Protein AF-A0A8D8Z849-F1 (afdb_monomer_lite)

Sequence (118 aa):
IYYYLTVIYININYFNFNFNFKEIMKFIDEINICVIAGKGGDGCISFRHEKYIPYGGPNGGDGGNGGDVYICADKNLNTLMHLNFKKIFQAENGKQGKSKLCTGKKGKNLLIIIKKGG

Foldseek 3Di:
DDDDDDDDDDDDDDDPDPPPCVVVDPAAPDDAAAEAWAAWAAKDFDFDDDVPDPGGHTFIAGTAATAAEEEAADQPDDGPVVCVVHRYHYWHHWHYTDGRRRYTHYTHHHYHYDHDDD

Radius of gyration: 26.32 Å; chains: 1; bounding box: 52×36×76 Å

Organism: NCBI:txid428564

InterPro domains:
  IPR006169 GTP1/OBG domain [PF01018] (28-114)
  IPR006169 GTP1/OBG domain [PS51883] (25-118)
  IPR036726 GTP1/OBG domain superfamily [G3DSA:2.70.210.12] (23-117)
  IPR036726 GTP1/OBG domain superfamily [SSF82051] (26-117)
  IPR045086 OBG-type GTPase [PTHR11702] (25-115)

pLDDT: mean 78.79, std 22.36, range [29.84, 98.19]

Secondary structure (DSSP, 8-state):
-------------S------GGGT---------EEEPPPPPPP---B--BTTBSSPPB-BPPPPPPPPEEEEEETT---SHHHHT--EEEPPPPPPPBBTTBPPPPPPPEEEEEEPP-

Structure (mmCIF, N/CA/C/O backbone):
data_AF-A0A8D8Z849-F1
#
_entry.id   AF-A0A8D8Z849-F1
#
loop_
_atom_site.group_PDB
_atom_si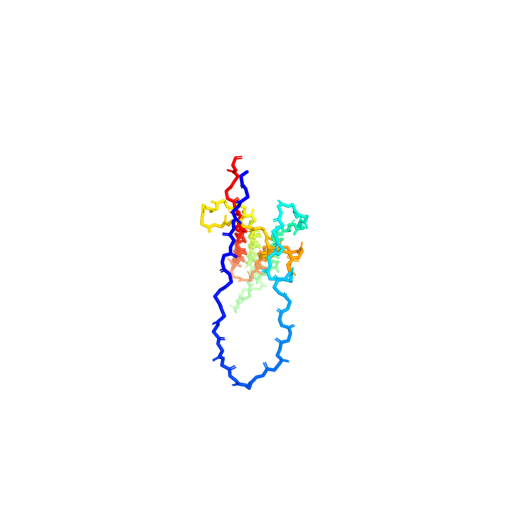te.id
_atom_site.type_symbol
_atom_site.label_atom_id
_atom_site.label_alt_id
_atom_site.label_comp_id
_atom_site.label_asym_id
_atom_site.label_entity_id
_atom_site.label_seq_id
_atom_site.pdbx_PDB_ins_code
_atom_site.Cartn_x
_atom_site.Cartn_y
_atom_site.Cartn_z
_atom_site.occupancy
_atom_site.B_iso_or_equiv
_atom_site.auth_seq_id
_atom_site.auth_comp_id
_atom_site.auth_asym_id
_atom_site.auth_atom_id
_atom_site.pdbx_PDB_model_num
ATOM 1 N N . ILE A 1 1 ? -29.707 1.508 36.992 1.00 35.41 1 ILE A N 1
ATOM 2 C CA . ILE A 1 1 ? -30.254 0.156 37.259 1.00 35.41 1 ILE A CA 1
ATOM 3 C C . ILE A 1 1 ? -29.063 -0.792 37.247 1.00 35.41 1 ILE A C 1
ATOM 5 O O . ILE A 1 1 ? -28.481 -0.999 36.191 1.00 35.41 1 ILE A O 1
ATOM 9 N N . TYR A 1 2 ? -28.597 -1.208 38.425 1.00 29.84 2 TYR A N 1
ATOM 10 C CA . TYR A 1 2 ? -27.412 -2.056 38.573 1.00 29.84 2 TYR A CA 1
ATOM 11 C C . TYR A 1 2 ? -27.781 -3.503 38.225 1.00 29.84 2 TYR A C 1
ATOM 13 O O . TYR A 1 2 ? -28.678 -4.067 38.848 1.00 29.84 2 TYR A O 1
ATOM 21 N N . TYR A 1 3 ? -27.112 -4.096 37.234 1.00 34.09 3 TYR A N 1
ATOM 22 C CA . TYR A 1 3 ? -27.236 -5.525 36.952 1.00 34.09 3 TYR A CA 1
ATOM 23 C C . TYR A 1 3 ? -26.338 -6.304 37.916 1.00 34.09 3 TYR A C 1
ATOM 25 O O . TYR A 1 3 ? -25.113 -6.206 37.866 1.00 34.09 3 TYR A O 1
ATOM 33 N N . TYR A 1 4 ? -26.972 -7.065 38.806 1.00 37.62 4 TYR A N 1
ATOM 34 C CA . TYR A 1 4 ? -26.347 -8.143 39.563 1.00 37.62 4 TYR A CA 1
ATOM 35 C C . TYR A 1 4 ? -25.821 -9.191 38.574 1.00 37.62 4 TYR A C 1
ATOM 37 O O . TYR A 1 4 ? -26.613 -9.767 37.830 1.00 37.62 4 TYR A O 1
ATOM 45 N N . LEU A 1 5 ? -24.512 -9.458 38.565 1.00 34.78 5 LEU A N 1
ATOM 46 C CA . LEU A 1 5 ? -23.968 -10.650 37.916 1.00 34.78 5 LEU A CA 1
ATOM 47 C C . LEU A 1 5 ? -23.698 -11.700 38.995 1.00 34.78 5 LEU A C 1
ATOM 49 O O . LEU A 1 5 ? -22.794 -11.570 39.819 1.00 34.78 5 LEU A O 1
ATOM 53 N N . THR A 1 6 ? -24.542 -12.720 39.003 1.00 35.28 6 THR A N 1
ATOM 54 C CA . THR A 1 6 ? -24.424 -13.947 39.784 1.00 35.28 6 THR A CA 1
ATOM 55 C C . THR A 1 6 ? -23.110 -14.649 39.437 1.00 35.28 6 THR A C 1
ATOM 57 O O . THR A 1 6 ? -22.891 -15.056 38.298 1.00 35.28 6 THR A O 1
ATOM 60 N N . VAL A 1 7 ? -22.221 -14.792 40.421 1.00 39.69 7 VAL A N 1
ATOM 61 C CA . VAL A 1 7 ? -21.001 -15.601 40.300 1.00 39.69 7 VAL A CA 1
ATOM 62 C C . VAL A 1 7 ? -21.399 -17.074 40.382 1.00 39.69 7 VAL A C 1
ATOM 64 O O . VAL A 1 7 ? -21.826 -17.548 41.432 1.00 39.69 7 VAL A O 1
ATOM 67 N N . ILE A 1 8 ? -21.263 -17.800 39.275 1.00 37.66 8 ILE A N 1
ATOM 68 C CA . ILE A 1 8 ? -21.341 -19.263 39.254 1.00 37.66 8 ILE A CA 1
ATOM 69 C C . ILE A 1 8 ? -19.942 -19.787 39.603 1.00 37.66 8 ILE A C 1
ATOM 71 O O . ILE A 1 8 ? -19.013 -19.648 38.810 1.00 37.66 8 ILE A O 1
ATOM 75 N N . TYR A 1 9 ? -19.776 -20.366 40.795 1.00 33.59 9 TYR A N 1
ATOM 76 C CA . TYR A 1 9 ? -18.556 -21.088 41.168 1.00 33.59 9 TYR A CA 1
ATOM 77 C C . TYR A 1 9 ? -18.602 -22.501 40.573 1.00 33.59 9 TYR A C 1
ATOM 79 O O . TYR A 1 9 ? -19.385 -23.336 41.019 1.00 33.59 9 TYR A O 1
ATOM 87 N N . ILE A 1 10 ? -17.746 -22.782 39.589 1.00 36.00 10 ILE A N 1
ATOM 88 C CA . ILE A 1 10 ? -17.426 -24.154 39.174 1.00 36.00 10 ILE A CA 1
ATOM 89 C C . ILE A 1 10 ? -16.099 -24.521 39.840 1.00 36.00 10 ILE A C 1
ATOM 91 O O . ILE A 1 10 ? -15.059 -23.940 39.543 1.00 36.00 10 ILE A O 1
ATOM 95 N N . ASN A 1 11 ? -16.159 -25.464 40.780 1.00 35.09 11 ASN A N 1
ATOM 96 C CA . ASN A 1 11 ? -15.007 -25.995 41.502 1.00 35.09 11 ASN A CA 1
ATOM 97 C C . ASN A 1 11 ? -14.349 -27.094 40.653 1.00 35.09 11 ASN A C 1
ATOM 99 O O . ASN A 1 11 ? -14.866 -28.207 40.575 1.00 35.09 11 ASN A O 1
ATOM 103 N N . ILE A 1 12 ? -13.216 -26.791 40.018 1.00 38.66 12 ILE A N 1
ATOM 104 C CA . ILE A 1 12 ? -12.304 -27.805 39.476 1.00 38.66 12 ILE A CA 1
ATOM 105 C C . ILE A 1 12 ? -10.961 -27.594 40.172 1.00 38.66 12 ILE A C 1
ATOM 107 O O . ILE A 1 12 ? -10.274 -26.597 39.960 1.00 38.66 12 ILE A O 1
ATOM 111 N N . ASN A 1 13 ? -10.642 -28.525 41.069 1.00 44.91 13 ASN A N 1
ATOM 112 C CA . ASN A 1 13 ? -9.380 -28.589 41.796 1.00 44.91 13 ASN A CA 1
ATOM 113 C C . ASN A 1 13 ? -8.188 -28.673 40.822 1.00 44.91 13 ASN A C 1
ATOM 115 O O . ASN A 1 13 ? -8.288 -29.332 39.790 1.00 44.91 13 ASN A O 1
ATOM 119 N N . TYR A 1 14 ? -7.057 -28.077 41.228 1.00 41.81 14 TYR A N 1
ATOM 120 C CA . TYR A 1 14 ? -5.738 -28.026 40.565 1.00 41.81 14 TYR A CA 1
ATOM 121 C C . TYR A 1 14 ? -5.496 -26.911 39.533 1.00 41.81 14 TYR A C 1
ATOM 123 O O . TYR A 1 14 ? -5.189 -27.194 38.385 1.00 41.81 14 TYR A O 1
ATOM 131 N N . PHE A 1 15 ? -5.529 -25.645 39.965 1.00 37.09 15 PHE A N 1
ATOM 132 C CA . PHE A 1 15 ? -4.472 -24.643 39.711 1.00 37.09 15 PHE A CA 1
ATOM 133 C C . PHE A 1 15 ? -4.917 -23.305 40.320 1.00 37.09 15 PHE A C 1
ATOM 135 O O . PHE A 1 15 ? -5.902 -22.719 39.880 1.00 37.09 15 PHE A O 1
ATOM 142 N N . ASN A 1 16 ? -4.189 -22.788 41.314 1.00 35.69 16 ASN A N 1
ATOM 143 C CA . ASN A 1 16 ? -4.389 -21.416 41.789 1.00 35.69 16 ASN A CA 1
ATOM 144 C C . ASN A 1 16 ? -3.803 -20.438 40.763 1.00 35.69 16 ASN A C 1
ATOM 146 O O . ASN A 1 16 ? -2.708 -19.910 40.945 1.00 35.69 16 ASN A O 1
ATOM 150 N N . PHE A 1 17 ? -4.531 -20.194 39.676 1.00 39.81 17 PHE A N 1
ATOM 151 C CA . PHE A 1 17 ? -4.362 -18.972 38.905 1.00 39.81 17 PHE A CA 1
ATOM 152 C C . PHE A 1 17 ? -5.323 -17.940 39.491 1.00 39.81 17 PHE A C 1
ATOM 154 O O . PHE A 1 17 ? -6.534 -18.024 39.294 1.00 39.81 17 PHE A O 1
ATOM 161 N N . ASN A 1 18 ? -4.787 -16.962 40.225 1.00 38.47 18 ASN A N 1
ATOM 162 C CA . ASN A 1 18 ? -5.514 -15.735 40.547 1.00 38.47 18 ASN A CA 1
ATOM 163 C C . ASN A 1 18 ? -5.724 -14.956 39.244 1.00 38.47 18 ASN A C 1
ATOM 165 O O . ASN A 1 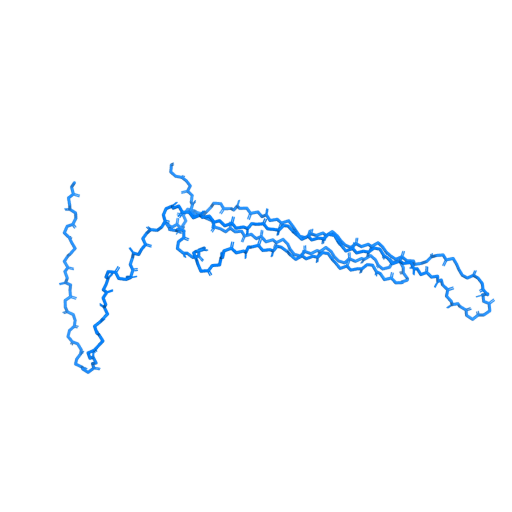18 ? -4.994 -14.017 38.936 1.00 38.47 18 ASN A O 1
ATOM 169 N N . PHE A 1 19 ? -6.696 -15.380 38.440 1.00 43.66 19 PHE A N 1
ATOM 170 C CA . PHE A 1 19 ? -7.115 -14.642 37.264 1.00 43.66 19 PHE A CA 1
ATOM 171 C C . PHE A 1 19 ? -7.976 -13.476 37.745 1.00 43.66 19 PHE A C 1
ATOM 173 O O . PHE A 1 19 ? -9.138 -13.629 38.124 1.00 43.66 19 PHE A O 1
ATOM 180 N N . ASN A 1 20 ? -7.372 -12.294 37.803 1.00 40.34 20 ASN A N 1
ATOM 181 C CA . ASN A 1 20 ? -8.064 -11.086 38.206 1.00 40.34 20 ASN A CA 1
ATOM 182 C C . ASN A 1 20 ? -9.043 -10.702 37.086 1.00 40.34 20 ASN A C 1
ATOM 184 O O . ASN A 1 20 ? -8.648 -10.122 36.078 1.00 40.34 20 ASN A O 1
ATOM 188 N N . PHE A 1 21 ? -10.334 -11.014 37.242 1.00 45.31 21 PHE A N 1
ATOM 189 C CA . PHE A 1 21 ? -11.382 -10.663 36.266 1.00 45.31 21 PHE A CA 1
ATOM 190 C C . PHE A 1 21 ? -11.440 -9.157 35.942 1.00 45.31 21 PHE A C 1
ATOM 192 O O . PHE A 1 21 ? -11.973 -8.762 34.907 1.00 45.31 21 PHE A O 1
ATOM 199 N N . LYS A 1 22 ? -10.826 -8.306 36.773 1.00 43.50 22 LYS A N 1
ATOM 200 C CA . LYS A 1 22 ? -10.679 -6.866 36.532 1.00 43.50 22 LYS A CA 1
ATOM 201 C C . LYS A 1 22 ? -9.699 -6.523 35.395 1.00 43.50 22 LYS A C 1
ATOM 203 O O . LYS A 1 22 ? -9.799 -5.439 34.829 1.00 43.50 22 LYS A O 1
ATOM 208 N N . GLU A 1 23 ? -8.801 -7.436 35.017 1.00 49.44 23 GLU A N 1
ATOM 209 C CA . GLU A 1 23 ? -7.977 -7.312 33.803 1.00 49.44 23 GLU A CA 1
ATOM 210 C C . GLU A 1 23 ? -8.734 -7.720 32.520 1.00 49.44 23 GLU A C 1
ATOM 212 O O . GLU A 1 23 ? -8.325 -7.329 31.428 1.00 49.44 23 GLU A O 1
ATOM 217 N N . ILE A 1 24 ? -9.862 -8.440 32.631 1.00 47.81 24 ILE A N 1
ATOM 218 C CA . ILE A 1 24 ? -10.522 -9.147 31.512 1.00 47.81 24 ILE A CA 1
ATOM 219 C C . ILE A 1 24 ? -11.529 -8.283 30.719 1.00 47.81 24 ILE A C 1
ATOM 221 O O . ILE A 1 24 ? -11.844 -8.611 29.579 1.00 47.81 24 ILE A O 1
ATOM 225 N N . MET A 1 25 ? -11.992 -7.136 31.224 1.00 50.91 25 MET A N 1
ATOM 226 C CA . MET A 1 25 ? -12.884 -6.235 30.464 1.00 50.91 25 MET A CA 1
ATOM 227 C C . MET A 1 25 ? -12.481 -4.767 30.610 1.00 50.91 25 MET A C 1
ATOM 229 O O . MET A 1 25 ? -13.199 -3.954 31.189 1.00 50.91 25 MET A O 1
ATOM 233 N N . LYS A 1 26 ? -11.333 -4.393 30.036 1.00 55.78 26 LYS A N 1
ATOM 234 C CA . LYS A 1 26 ? -11.104 -2.986 29.681 1.00 55.78 26 LYS A CA 1
ATOM 235 C C . LYS A 1 26 ? -11.982 -2.668 28.477 1.00 55.78 26 LYS A C 1
ATOM 237 O O . LYS A 1 26 ? -11.683 -3.074 27.365 1.00 55.78 26 LYS A O 1
ATOM 242 N N . PHE A 1 27 ? -13.101 -1.995 28.689 1.00 60.88 27 PHE A N 1
ATOM 243 C CA . PHE A 1 27 ? -13.843 -1.396 27.589 1.00 60.88 27 PHE A CA 1
ATOM 244 C C . PHE A 1 27 ? -13.123 -0.097 27.226 1.00 60.88 27 PHE A C 1
ATOM 246 O O . PHE A 1 27 ? -12.982 0.787 28.069 1.00 60.88 27 PHE A O 1
ATOM 253 N N . ILE A 1 28 ? -12.561 -0.039 26.021 1.00 65.94 28 ILE A N 1
ATOM 254 C CA . ILE A 1 28 ? -11.884 1.153 25.514 1.00 65.94 28 ILE A CA 1
ATOM 255 C C . ILE A 1 28 ? -12.804 1.754 24.464 1.00 65.94 28 ILE A C 1
ATOM 257 O O . ILE A 1 28 ? -13.033 1.146 23.415 1.00 65.94 28 ILE A O 1
ATOM 261 N N . ASP A 1 29 ? -13.328 2.931 24.780 1.00 66.94 29 ASP A N 1
ATOM 262 C CA . ASP A 1 29 ? -14.208 3.694 23.899 1.00 66.94 29 ASP A CA 1
ATOM 263 C C . ASP A 1 29 ? -13.459 4.685 23.015 1.00 66.94 29 ASP A C 1
ATOM 265 O O . ASP A 1 29 ? -13.936 5.018 21.932 1.00 66.94 29 ASP A O 1
ATOM 269 N N . GLU A 1 30 ? -12.262 5.092 23.434 1.00 74.25 30 GLU A N 1
ATOM 270 C CA . GLU A 1 30 ? -11.433 6.062 22.730 1.00 74.25 30 GLU A CA 1
ATOM 271 C C . GLU A 1 30 ? -10.025 5.512 22.526 1.00 74.25 30 GLU A C 1
ATOM 273 O O . GLU A 1 30 ? -9.392 4.996 23.450 1.00 74.25 30 GLU A O 1
ATOM 278 N N . ILE A 1 31 ? -9.520 5.629 21.301 1.00 81.25 31 ILE A N 1
ATOM 279 C CA . ILE A 1 31 ? -8.165 5.214 20.965 1.00 81.25 31 ILE A CA 1
ATOM 280 C C . ILE A 1 31 ? -7.573 6.115 19.887 1.00 81.25 31 ILE A C 1
ATOM 282 O O . ILE A 1 31 ? -8.219 6.430 18.890 1.00 81.25 31 ILE A O 1
ATOM 286 N N . ASN A 1 32 ? -6.304 6.470 20.067 1.00 83.50 32 ASN A N 1
ATOM 287 C CA . ASN A 1 32 ? -5.519 7.161 19.056 1.00 83.50 32 ASN A CA 1
ATOM 288 C C . ASN A 1 32 ? -4.696 6.146 18.265 1.00 83.50 32 ASN A C 1
ATOM 290 O O . ASN A 1 32 ? -3.856 5.439 18.830 1.00 83.50 32 ASN A O 1
ATOM 294 N N . ILE A 1 33 ? -4.929 6.097 16.956 1.00 86.06 33 ILE A N 1
ATOM 295 C CA . ILE A 1 33 ? -4.184 5.255 16.022 1.00 86.06 33 ILE A CA 1
ATOM 296 C C . ILE A 1 33 ? -3.519 6.120 14.953 1.00 86.06 33 ILE A C 1
ATOM 298 O O . ILE A 1 33 ? -4.065 7.131 14.517 1.00 86.06 33 ILE A O 1
ATOM 302 N N . CYS A 1 34 ? -2.334 5.711 14.520 1.00 90.88 34 CYS A N 1
ATOM 303 C CA . CYS A 1 34 ? -1.648 6.286 13.375 1.00 90.88 34 CYS A CA 1
ATOM 304 C C . CYS A 1 34 ? -1.970 5.447 12.139 1.00 90.88 34 CYS A C 1
ATOM 306 O O . CYS A 1 34 ? -1.770 4.228 12.135 1.00 90.88 34 CYS A O 1
ATOM 308 N N . VAL A 1 35 ? -2.471 6.102 11.097 1.00 92.62 35 VAL A N 1
ATOM 309 C CA . VAL A 1 35 ? -2.848 5.462 9.839 1.00 92.62 35 VAL A CA 1
ATOM 310 C C . VAL A 1 35 ? -1.961 5.990 8.722 1.00 92.62 35 VAL A C 1
ATOM 312 O O . VAL A 1 35 ? -1.827 7.199 8.552 1.00 92.62 35 VAL A O 1
ATOM 315 N N . ILE A 1 36 ? -1.351 5.078 7.968 1.00 95.00 36 ILE A N 1
ATOM 316 C CA . ILE A 1 36 ? -0.397 5.394 6.905 1.00 95.00 36 ILE A CA 1
ATOM 317 C C . ILE A 1 36 ? -0.841 4.678 5.626 1.00 95.00 36 ILE A C 1
ATOM 319 O O . ILE A 1 36 ? -0.941 3.451 5.585 1.00 95.00 36 ILE A O 1
ATOM 323 N N . ALA A 1 37 ? -1.112 5.440 4.568 1.00 95.69 37 ALA A N 1
ATOM 324 C CA . ALA A 1 37 ? -1.374 4.871 3.249 1.00 95.69 37 ALA A CA 1
ATOM 325 C C . ALA A 1 37 ? -0.100 4.260 2.645 1.00 95.69 37 ALA A C 1
ATOM 327 O O . ALA A 1 37 ? 1.023 4.606 3.019 1.00 95.69 37 ALA A O 1
ATOM 328 N N . GLY A 1 38 ? -0.269 3.351 1.690 1.00 97.00 38 GLY A N 1
ATOM 329 C CA . GLY A 1 38 ? 0.850 2.814 0.935 1.00 97.00 38 GLY A CA 1
ATOM 330 C C . GLY A 1 38 ? 1.496 3.903 0.081 1.00 97.00 38 GLY A C 1
ATOM 331 O O . GLY A 1 38 ? 0.811 4.693 -0.567 1.00 97.00 38 GLY A O 1
ATOM 332 N N . LYS A 1 39 ? 2.827 3.921 0.022 1.00 97.94 39 LYS A N 1
ATOM 333 C CA . LYS A 1 39 ? 3.555 4.724 -0.965 1.00 97.94 39 LYS A CA 1
ATOM 334 C C . LYS A 1 39 ? 3.329 4.136 -2.364 1.00 97.94 39 LYS A C 1
ATOM 336 O O . LYS A 1 39 ? 3.268 2.914 -2.515 1.00 97.94 39 LYS A O 1
ATOM 341 N N . GLY A 1 40 ? 3.254 4.987 -3.386 1.00 97.75 40 GLY A N 1
ATOM 342 C CA . GLY A 1 40 ? 3.406 4.551 -4.776 1.00 97.75 40 GLY A CA 1
ATOM 343 C C . GLY A 1 40 ? 4.778 3.908 -5.014 1.00 97.75 40 GLY A C 1
ATOM 344 O O . GLY A 1 40 ? 5.766 4.273 -4.373 1.00 97.75 40 GLY A O 1
ATOM 345 N N . GLY A 1 41 ? 4.821 2.925 -5.907 1.00 97.81 41 GLY A N 1
ATOM 346 C CA . GLY A 1 41 ? 6.057 2.339 -6.400 1.00 97.81 41 GLY A CA 1
ATOM 347 C C . GLY A 1 41 ? 6.748 3.274 -7.386 1.00 97.81 41 GLY A C 1
ATOM 348 O O . GLY A 1 41 ? 6.104 4.109 -8.019 1.00 97.81 41 GLY A O 1
ATOM 349 N N . ASP A 1 42 ? 8.058 3.117 -7.534 1.00 97.94 42 ASP A N 1
ATOM 350 C CA . ASP A 1 42 ? 8.827 3.918 -8.482 1.00 97.94 42 ASP A CA 1
ATOM 351 C C . ASP A 1 42 ? 8.698 3.346 -9.909 1.00 97.94 42 ASP A C 1
ATOM 353 O O . ASP A 1 42 ? 8.522 2.137 -10.107 1.00 97.94 42 ASP A O 1
ATOM 357 N N . GLY A 1 43 ? 8.793 4.215 -10.916 1.00 96.62 43 GLY A N 1
ATOM 358 C CA . GLY A 1 43 ? 8.929 3.794 -12.310 1.00 96.62 43 GLY A CA 1
ATOM 359 C C . GLY A 1 43 ? 10.285 3.133 -12.575 1.00 96.62 43 GLY A C 1
ATOM 360 O O . GLY A 1 43 ? 11.248 3.306 -11.824 1.00 96.62 43 GLY A O 1
ATOM 361 N N . CYS A 1 44 ? 10.372 2.363 -13.654 1.00 96.88 44 CYS A N 1
ATOM 362 C CA . CYS A 1 44 ? 11.626 1.787 -14.124 1.00 96.88 44 CYS A CA 1
ATOM 363 C C . CYS A 1 44 ? 12.121 2.559 -15.344 1.00 96.88 44 CYS A C 1
ATOM 365 O O . CYS A 1 44 ? 11.367 2.763 -16.287 1.00 96.88 44 CYS A O 1
ATOM 367 N N . ILE A 1 45 ? 13.393 2.953 -15.354 1.00 95.69 45 ILE A N 1
ATOM 368 C CA . ILE A 1 45 ? 14.057 3.461 -16.557 1.00 95.69 45 ILE A CA 1
ATOM 369 C C . ILE A 1 45 ? 14.831 2.289 -17.156 1.00 95.69 45 ILE A C 1
ATOM 371 O O . ILE A 1 45 ? 15.802 1.820 -16.564 1.00 95.69 45 ILE A O 1
ATOM 375 N N . SER A 1 46 ? 14.398 1.788 -18.312 1.00 94.31 46 SER A N 1
ATOM 376 C CA . SER A 1 46 ? 15.113 0.726 -19.023 1.00 94.31 46 SER A CA 1
ATOM 377 C C . SER A 1 46 ? 14.920 0.807 -20.532 1.00 94.31 46 SER A C 1
ATOM 379 O O . SER A 1 46 ? 13.948 1.392 -21.012 1.00 94.31 46 SER A O 1
ATOM 381 N N . PHE A 1 47 ? 15.838 0.181 -21.270 1.00 94.75 47 PHE A N 1
ATOM 382 C CA . PHE A 1 47 ? 15.849 0.121 -22.731 1.00 94.75 47 PHE A CA 1
ATOM 383 C C . PHE A 1 47 ? 15.859 -1.332 -23.221 1.00 94.75 47 PHE A C 1
ATOM 385 O O . PHE A 1 47 ? 16.258 -2.256 -22.503 1.00 94.75 47 PHE A O 1
ATOM 392 N N . ARG A 1 48 ? 15.379 -1.562 -24.447 1.00 93.06 48 ARG A N 1
ATOM 393 C CA . ARG A 1 48 ? 15.404 -2.892 -25.079 1.00 93.06 48 ARG A CA 1
ATOM 394 C C . ARG A 1 48 ? 16.807 -3.216 -25.577 1.00 93.06 48 ARG A C 1
ATOM 396 O O . ARG A 1 48 ? 17.431 -2.404 -26.249 1.00 93.06 48 ARG A O 1
ATOM 403 N N . HIS A 1 49 ? 17.250 -4.439 -25.309 1.00 90.44 49 HIS A N 1
ATOM 404 C CA . HIS A 1 49 ? 18.483 -4.987 -25.861 1.00 90.44 49 HIS A CA 1
ATOM 405 C C . HIS A 1 49 ? 18.146 -6.252 -26.645 1.00 90.44 49 HIS A C 1
ATOM 407 O O . HIS A 1 49 ? 17.740 -7.261 -26.069 1.00 90.44 49 HIS A O 1
ATOM 413 N N . GLU A 1 50 ? 18.284 -6.172 -27.965 1.00 92.50 50 GLU A N 1
ATOM 414 C CA . GLU A 1 50 ? 18.010 -7.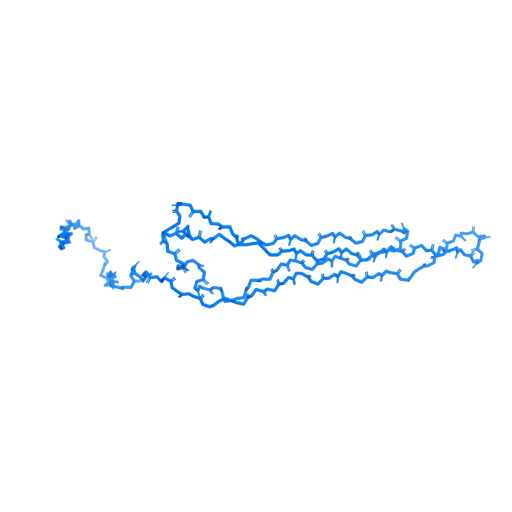260 -28.899 1.00 92.50 50 GLU A CA 1
ATOM 415 C C . GLU A 1 50 ? 19.240 -7.501 -29.761 1.00 92.50 50 GLU A C 1
ATOM 417 O O . GLU A 1 50 ? 19.978 -6.577 -30.113 1.00 92.50 50 GLU A O 1
ATOM 422 N N . LYS A 1 51 ? 19.480 -8.769 -30.096 1.00 89.31 51 LYS A N 1
ATOM 423 C CA . LYS A 1 51 ? 20.600 -9.122 -30.961 1.00 89.31 51 LYS A CA 1
ATOM 424 C C . LYS A 1 51 ? 20.398 -8.420 -32.310 1.00 89.31 51 LYS A C 1
ATOM 426 O O . LYS A 1 51 ? 19.330 -8.544 -32.897 1.00 89.31 51 LYS A O 1
ATOM 431 N N . TYR A 1 52 ? 21.423 -7.701 -32.770 1.00 90.00 52 TYR A N 1
ATOM 432 C CA . TYR A 1 52 ? 21.436 -6.883 -33.997 1.00 90.00 52 TYR A CA 1
ATOM 433 C C . TYR A 1 52 ? 20.685 -5.542 -33.943 1.00 90.00 52 TYR A C 1
ATOM 435 O O . TYR A 1 52 ? 20.638 -4.848 -34.955 1.00 90.00 52 TYR A O 1
ATOM 443 N N . ILE A 1 53 ? 20.175 -5.123 -32.780 1.00 88.06 53 ILE A N 1
ATOM 444 C CA . ILE A 1 53 ? 19.598 -3.785 -32.592 1.00 88.06 53 ILE A CA 1
ATOM 445 C C . ILE A 1 53 ? 20.461 -3.018 -31.578 1.00 88.06 53 ILE A C 1
ATOM 447 O O . ILE A 1 53 ? 20.341 -3.261 -30.376 1.00 88.06 53 ILE A O 1
ATOM 451 N N . PRO A 1 54 ? 21.343 -2.105 -32.030 1.00 86.69 54 PRO A N 1
ATOM 452 C CA . PRO A 1 54 ? 22.272 -1.401 -31.142 1.00 86.69 54 PRO A CA 1
ATOM 453 C C . PRO A 1 54 ? 21.570 -0.420 -30.189 1.00 86.69 54 PRO A C 1
ATOM 455 O O . PRO A 1 54 ? 22.037 -0.227 -29.069 1.00 86.69 54 PRO A O 1
ATOM 458 N N . TYR A 1 55 ? 20.433 0.153 -30.599 1.00 89.62 55 TYR A N 1
ATOM 459 C CA . TYR A 1 55 ? 19.644 1.091 -29.796 1.00 89.62 55 TYR A CA 1
ATOM 460 C C . TYR A 1 55 ? 18.174 0.671 -29.791 1.00 89.62 55 TYR A C 1
ATOM 462 O O . TYR A 1 55 ? 17.406 1.026 -30.684 1.00 89.62 55 TYR A O 1
ATOM 470 N N . GLY A 1 56 ? 17.777 -0.125 -28.800 1.00 90.00 56 GLY A N 1
ATOM 471 C CA . GLY A 1 56 ? 16.367 -0.425 -28.582 1.00 90.00 56 GLY A CA 1
ATOM 472 C C . GLY A 1 56 ? 15.656 0.715 -27.852 1.00 90.00 56 GLY A C 1
ATOM 473 O O . GLY A 1 56 ? 16.243 1.409 -27.023 1.00 90.00 56 GLY A O 1
ATOM 474 N N . GLY A 1 57 ? 14.369 0.902 -28.151 1.00 95.25 57 GLY A N 1
ATOM 475 C CA . GLY A 1 57 ? 13.548 1.932 -27.508 1.00 95.25 57 GLY A CA 1
ATOM 476 C C . GLY A 1 57 ? 13.361 1.722 -25.994 1.00 95.25 57 GLY A C 1
ATOM 477 O O . GLY A 1 57 ? 13.654 0.634 -25.475 1.00 95.25 57 GLY A O 1
ATOM 478 N N . PRO A 1 58 ? 12.847 2.740 -25.278 1.00 95.62 58 PRO A N 1
ATOM 479 C CA . PRO A 1 58 ? 12.541 2.634 -23.856 1.00 95.62 58 PRO A CA 1
ATOM 480 C C . PRO A 1 58 ? 11.489 1.545 -23.612 1.00 95.62 58 PRO A C 1
ATOM 482 O O . PRO A 1 58 ? 10.513 1.413 -24.349 1.00 95.62 58 PRO A O 1
ATOM 485 N N . ASN A 1 59 ? 11.697 0.739 -22.577 1.00 95.75 59 ASN A N 1
ATOM 486 C CA . ASN A 1 59 ? 10.790 -0.335 -22.165 1.00 95.75 59 ASN A CA 1
ATOM 487 C C . ASN A 1 59 ? 10.618 -0.409 -20.648 1.00 95.75 59 ASN A C 1
ATOM 489 O O . ASN A 1 59 ? 10.367 -1.490 -20.111 1.00 95.75 59 ASN A O 1
ATOM 493 N N . GLY A 1 60 ? 10.800 0.709 -19.961 1.00 96.69 60 GLY A N 1
ATOM 494 C CA . GLY A 1 60 ? 10.506 0.830 -18.545 1.00 96.69 60 GLY A CA 1
ATOM 495 C C . GLY A 1 60 ? 9.005 0.776 -18.273 1.00 96.69 60 GLY A C 1
ATOM 496 O O . GLY A 1 60 ? 8.231 1.385 -19.005 1.00 96.69 60 GLY A O 1
ATOM 497 N N . GLY A 1 61 ? 8.586 0.018 -17.261 1.00 97.50 61 GLY A N 1
ATOM 498 C CA . GLY A 1 61 ? 7.215 0.038 -16.750 1.00 97.50 61 GLY A CA 1
ATOM 499 C C . GLY A 1 61 ? 7.020 1.055 -15.623 1.00 97.50 61 GLY A C 1
ATOM 500 O O . GLY A 1 61 ? 7.973 1.410 -14.924 1.00 97.50 61 GLY A O 1
ATOM 501 N N . ASP A 1 62 ? 5.773 1.472 -15.412 1.00 98.00 62 ASP A N 1
ATOM 502 C CA . ASP A 1 62 ? 5.395 2.401 -14.343 1.00 98.00 62 ASP A CA 1
ATOM 503 C C . ASP A 1 62 ? 5.413 1.737 -12.962 1.00 98.00 62 ASP A C 1
ATOM 505 O O . ASP A 1 62 ? 5.322 0.515 -12.830 1.00 98.00 62 ASP A O 1
ATOM 509 N N . GLY A 1 63 ? 5.492 2.542 -11.908 1.00 98.19 63 GLY A N 1
ATOM 510 C CA . GLY A 1 63 ? 5.284 2.068 -10.546 1.00 98.19 63 GLY A CA 1
ATOM 511 C C . GLY A 1 63 ? 3.814 1.768 -10.250 1.00 98.19 63 GLY A C 1
ATOM 512 O O . GLY A 1 63 ? 2.907 2.373 -10.814 1.00 98.19 63 GLY A O 1
ATOM 513 N N . GLY A 1 64 ? 3.565 0.820 -9.350 1.00 98.12 64 GLY A N 1
ATOM 514 C CA . GLY A 1 64 ? 2.215 0.504 -8.890 1.00 98.12 64 GLY A CA 1
ATOM 515 C C . GLY A 1 64 ? 1.705 1.507 -7.861 1.00 98.12 64 GLY A C 1
ATOM 516 O O . GLY A 1 64 ? 2.479 2.055 -7.082 1.00 98.12 64 GLY A O 1
ATOM 517 N N . ASN A 1 65 ? 0.391 1.701 -7.784 1.00 98.06 65 ASN A N 1
ATOM 518 C CA . ASN A 1 65 ? -0.198 2.557 -6.751 1.00 98.06 65 ASN A CA 1
ATOM 519 C C . ASN A 1 65 ? -0.006 1.968 -5.345 1.00 98.06 65 ASN A C 1
ATOM 521 O O . ASN A 1 65 ? 0.016 0.749 -5.163 1.00 98.06 65 ASN A O 1
ATOM 525 N N . GLY A 1 66 ? 0.089 2.835 -4.341 1.00 97.88 66 GLY A N 1
ATOM 526 C CA . GLY A 1 66 ? -0.004 2.426 -2.943 1.00 97.88 66 GLY A CA 1
ATOM 527 C C . GLY A 1 66 ? -1.388 1.879 -2.592 1.00 97.88 66 GLY A C 1
ATOM 528 O O . GLY A 1 66 ? -2.371 2.149 -3.284 1.00 97.88 66 GLY A O 1
ATOM 529 N N . GLY A 1 67 ? -1.453 1.075 -1.535 1.00 97.50 67 GLY A N 1
ATOM 530 C CA . GLY A 1 67 ? -2.711 0.635 -0.948 1.00 97.50 67 GLY A CA 1
ATOM 531 C C . GLY A 1 67 ? -3.382 1.753 -0.154 1.00 97.50 67 GLY A C 1
ATOM 532 O O . GLY A 1 67 ? -2.723 2.530 0.537 1.00 97.50 67 GLY A O 1
ATOM 533 N N . ASP A 1 68 ? -4.703 1.795 -0.221 1.00 96.00 68 ASP A N 1
ATOM 534 C CA . ASP A 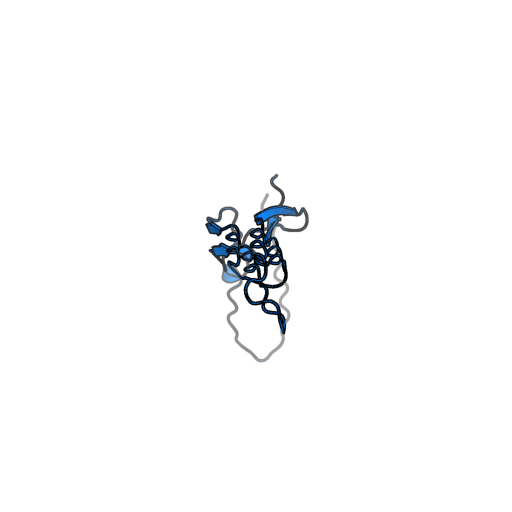1 68 ? -5.527 2.745 0.523 1.00 96.00 68 ASP A CA 1
ATOM 535 C C . ASP A 1 68 ? -5.840 2.200 1.927 1.00 96.00 68 ASP A C 1
ATOM 537 O O . ASP A 1 68 ? -5.813 0.984 2.147 1.00 96.00 68 ASP A O 1
ATOM 541 N N . VAL A 1 69 ? -6.165 3.076 2.882 1.00 93.50 69 VAL A N 1
ATOM 542 C CA . VAL A 1 69 ? -6.662 2.656 4.202 1.00 93.50 69 VAL A CA 1
ATOM 543 C C . VAL A 1 69 ? -8.120 3.057 4.359 1.00 93.50 69 VAL A C 1
ATOM 545 O O . VAL A 1 69 ? -8.471 4.219 4.178 1.00 93.50 69 VAL A O 1
ATOM 548 N N . TYR A 1 70 ? -8.955 2.094 4.740 1.00 92.25 70 TYR A N 1
ATOM 549 C CA . TYR A 1 70 ? -10.377 2.293 4.987 1.00 92.25 70 TYR A CA 1
ATOM 550 C C . TYR A 1 70 ? -10.721 1.954 6.427 1.00 92.25 70 TYR A C 1
ATOM 552 O O . TYR A 1 70 ? -10.248 0.955 6.972 1.00 92.25 70 TYR A O 1
ATOM 560 N N . ILE A 1 71 ? -11.601 2.756 7.015 1.00 89.94 71 ILE A N 1
ATOM 561 C CA . ILE A 1 71 ? -12.233 2.455 8.296 1.00 89.94 71 ILE A CA 1
ATOM 562 C C . ILE A 1 71 ? -13.663 2.010 8.002 1.00 89.94 71 ILE A C 1
ATOM 564 O O . ILE A 1 71 ? -14.417 2.732 7.353 1.00 89.94 71 ILE A O 1
ATOM 568 N N . CYS A 1 72 ? -14.023 0.811 8.453 1.00 89.12 72 CYS A N 1
ATOM 569 C CA . CYS A 1 72 ? -15.348 0.233 8.258 1.00 89.12 72 CYS A CA 1
ATOM 570 C C . CYS A 1 72 ? -16.009 -0.027 9.612 1.00 89.12 72 CYS A C 1
ATOM 572 O O . CYS A 1 72 ? -15.396 -0.604 10.508 1.00 89.12 72 CYS A O 1
ATOM 574 N N . ALA A 1 73 ? -17.261 0.393 9.762 1.00 87.19 73 ALA A N 1
ATOM 575 C CA . ALA A 1 73 ? -18.035 0.161 10.972 1.00 87.19 73 ALA A CA 1
ATOM 576 C C . ALA A 1 73 ? -18.774 -1.183 10.896 1.00 87.19 73 ALA A C 1
ATOM 578 O O . ALA A 1 73 ? -19.588 -1.390 9.995 1.00 87.19 73 ALA A O 1
ATOM 579 N N . ASP A 1 74 ? -18.543 -2.061 11.872 1.00 86.38 74 ASP A N 1
ATOM 580 C CA . ASP A 1 74 ? -19.272 -3.318 12.049 1.00 86.38 74 ASP A CA 1
ATOM 581 C C . ASP A 1 74 ? -20.165 -3.243 13.298 1.00 86.38 74 ASP A C 1
ATOM 583 O O . ASP A 1 74 ? -19.775 -2.732 14.350 1.00 86.38 74 ASP A O 1
ATOM 587 N N . LYS A 1 75 ? -21.394 -3.749 13.173 1.00 83.00 75 LYS A N 1
ATOM 588 C CA . LYS A 1 75 ? -22.390 -3.810 14.252 1.00 83.00 75 LYS A CA 1
ATOM 589 C C . LYS A 1 75 ? -22.075 -4.899 15.277 1.00 83.00 75 LYS A C 1
ATOM 591 O O . LYS A 1 75 ? -22.579 -4.830 16.389 1.00 83.00 75 LYS A O 1
ATOM 596 N N . ASN A 1 76 ? -21.274 -5.894 14.901 1.00 82.88 76 ASN A N 1
ATOM 597 C CA . ASN A 1 76 ? -20.939 -7.028 15.760 1.00 82.88 76 ASN A CA 1
ATOM 598 C C . ASN A 1 76 ? -19.770 -6.732 16.713 1.00 82.88 76 ASN A C 1
ATOM 600 O O . ASN A 1 76 ? -19.498 -7.516 17.622 1.00 82.88 76 ASN A O 1
ATOM 604 N N . LEU A 1 77 ? -19.064 -5.615 16.510 1.00 80.00 77 LEU A N 1
ATOM 605 C CA . LEU A 1 77 ? -17.981 -5.179 17.384 1.00 80.00 77 LEU A CA 1
ATOM 606 C C . LEU A 1 77 ? -18.510 -4.210 18.435 1.00 80.00 77 LEU A C 1
ATOM 608 O O . LEU A 1 77 ? -19.103 -3.189 18.101 1.00 80.00 77 LEU A O 1
ATOM 612 N N . ASN A 1 78 ? -18.222 -4.509 19.701 1.00 78.12 78 ASN A N 1
ATOM 613 C CA . ASN A 1 78 ? -18.677 -3.701 20.832 1.00 78.12 78 ASN A CA 1
ATOM 614 C C . ASN A 1 78 ? -17.572 -2.811 21.424 1.00 78.12 78 ASN A C 1
ATOM 616 O O . ASN A 1 78 ? -17.890 -1.813 22.052 1.00 78.12 78 ASN A O 1
ATOM 620 N N . THR A 1 79 ? -16.287 -3.129 21.225 1.00 73.19 79 THR A N 1
ATOM 621 C CA . THR A 1 79 ? -15.137 -2.457 21.871 1.00 73.19 79 THR A CA 1
ATOM 622 C C . THR A 1 79 ? -14.023 -2.148 20.865 1.00 73.19 79 THR A C 1
ATOM 624 O O . THR A 1 79 ? -13.907 -2.839 19.854 1.00 73.19 79 THR A O 1
ATOM 627 N N . LEU A 1 80 ? -13.190 -1.133 21.139 1.00 78.69 80 LEU A N 1
ATOM 628 C CA . LEU A 1 80 ? -11.981 -0.815 20.357 1.00 78.69 80 LEU A CA 1
ATOM 629 C C . LEU A 1 80 ? -10.716 -1.517 20.885 1.00 78.69 80 LEU A C 1
ATOM 631 O O . LEU A 1 80 ? -9.609 -1.252 20.414 1.00 78.69 80 LEU A O 1
ATOM 635 N N . MET A 1 81 ? -10.858 -2.430 21.849 1.00 79.25 81 MET A N 1
ATOM 636 C CA . MET A 1 81 ? -9.741 -3.150 22.476 1.00 79.25 81 MET A CA 1
ATOM 637 C C . MET A 1 81 ? -8.793 -3.835 21.489 1.00 79.25 81 MET A C 1
ATOM 639 O O . MET A 1 81 ? -7.583 -3.834 21.711 1.00 79.25 81 MET A O 1
ATOM 643 N N . HIS A 1 82 ? -9.306 -4.393 20.388 1.00 76.19 82 HIS A N 1
ATOM 644 C CA . HIS A 1 82 ? -8.480 -5.072 19.381 1.00 76.19 82 HIS A CA 1
ATOM 645 C C . HIS A 1 82 ? -7.499 -4.128 18.679 1.00 76.19 82 HIS A C 1
ATOM 647 O O . HIS A 1 82 ? -6.466 -4.575 18.187 1.00 76.19 82 HIS A O 1
ATOM 653 N N . LEU A 1 83 ? -7.784 -2.824 18.667 1.00 78.88 83 LEU A N 1
ATOM 654 C CA . LEU A 1 83 ? -6.921 -1.803 18.075 1.00 78.88 83 LEU A CA 1
ATOM 655 C C . LEU A 1 83 ? -5.854 -1.301 19.055 1.00 78.88 83 LEU A C 1
ATOM 657 O O . LEU A 1 83 ? -4.851 -0.741 18.627 1.00 78.88 83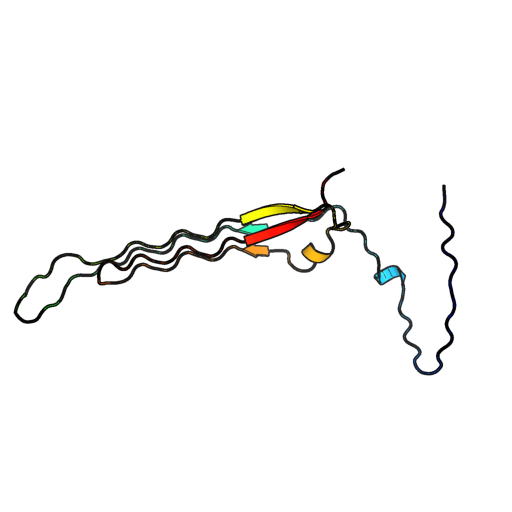 LEU A O 1
ATOM 661 N N . ASN A 1 84 ? -6.012 -1.544 20.361 1.00 76.81 84 ASN A N 1
ATOM 662 C CA . ASN A 1 84 ? -5.091 -1.046 21.388 1.00 76.81 84 ASN A CA 1
ATOM 663 C C . ASN A 1 84 ? -3.699 -1.683 21.327 1.00 76.81 84 ASN A C 1
ATOM 665 O O . ASN A 1 84 ? -2.701 -1.051 21.671 1.00 76.81 84 ASN A O 1
ATOM 669 N N . PHE A 1 85 ? -3.611 -2.917 20.834 1.00 75.56 85 PHE A N 1
ATOM 670 C CA . PHE A 1 85 ? -2.336 -3.618 20.705 1.00 75.56 85 PHE A CA 1
ATOM 671 C C . PHE A 1 85 ? -1.468 -3.080 19.562 1.00 75.56 85 PHE A C 1
ATOM 673 O O . PHE A 1 85 ? -0.245 -3.195 19.615 1.00 75.56 85 PHE A O 1
ATOM 680 N N . LYS A 1 86 ? -2.074 -2.478 18.532 1.00 78.69 86 LYS A N 1
ATOM 681 C CA . LYS A 1 86 ? -1.366 -2.003 17.342 1.00 78.69 86 LYS A CA 1
ATOM 682 C C . LYS A 1 86 ? -1.673 -0.532 17.106 1.00 78.69 86 LYS A C 1
ATOM 684 O O . LYS A 1 86 ? -2.738 -0.183 16.630 1.00 78.69 86 LYS A O 1
ATOM 689 N N . LYS A 1 87 ? -0.705 0.338 17.393 1.00 81.94 87 LYS A N 1
ATOM 690 C CA . LYS A 1 87 ? -0.876 1.792 17.238 1.00 81.94 87 LYS A CA 1
ATOM 691 C C . LYS A 1 87 ? -0.661 2.301 15.812 1.00 81.94 87 LYS A C 1
ATOM 693 O O . LYS A 1 87 ? -1.088 3.408 15.513 1.00 81.94 87 LYS A O 1
ATOM 698 N N . ILE A 1 88 ? 0.008 1.529 14.949 1.00 89.50 88 ILE A N 1
ATOM 699 C CA . ILE A 1 88 ? 0.340 1.932 13.573 1.00 89.50 88 ILE A CA 1
ATOM 700 C C . ILE A 1 88 ? -0.288 0.954 12.585 1.00 89.50 88 ILE A C 1
ATOM 702 O O . ILE A 1 88 ? 0.013 -0.241 12.594 1.00 89.50 88 ILE A O 1
ATOM 706 N N . PHE A 1 89 ? -1.128 1.480 11.704 1.00 90.06 89 PHE A N 1
ATOM 707 C CA . PHE A 1 89 ? -1.816 0.752 10.650 1.00 90.06 89 PHE A CA 1
ATOM 708 C C . PHE A 1 89 ? -1.348 1.271 9.296 1.00 90.06 89 PHE A C 1
ATOM 710 O O . PHE A 1 89 ? -1.680 2.387 8.906 1.00 90.06 89 PHE A O 1
ATOM 717 N N . GLN A 1 90 ? -0.565 0.460 8.587 1.00 94.00 90 GLN A N 1
ATOM 718 C CA . GLN A 1 90 ? 0.028 0.840 7.310 1.00 94.00 90 GLN A CA 1
ATOM 719 C C . GLN A 1 90 ? -0.466 -0.069 6.180 1.00 94.00 90 GLN A C 1
ATOM 721 O O . GLN A 1 90 ? -0.383 -1.295 6.298 1.00 94.00 90 GLN A O 1
ATOM 726 N N . ALA A 1 91 ? -0.980 0.529 5.103 1.00 95.31 91 ALA A N 1
ATOM 727 C CA . ALA A 1 91 ? -1.315 -0.186 3.872 1.00 95.31 91 ALA A CA 1
ATOM 728 C C . ALA A 1 91 ? -0.057 -0.538 3.063 1.00 95.31 91 ALA A C 1
ATOM 730 O O . ALA A 1 91 ? 1.012 0.046 3.242 1.00 95.31 91 ALA A O 1
ATOM 731 N N . GLU A 1 92 ? -0.159 -1.532 2.180 1.00 97.81 92 GLU A N 1
ATOM 732 C CA . GLU A 1 92 ? 1.006 -2.004 1.431 1.00 97.81 92 GLU A CA 1
ATOM 733 C C . GLU A 1 92 ? 1.448 -0.959 0.397 1.00 97.81 92 GLU A C 1
ATOM 735 O O . GLU A 1 92 ? 0.625 -0.358 -0.293 1.00 97.81 92 GLU A O 1
ATOM 740 N N . ASN A 1 93 ? 2.756 -0.776 0.235 1.00 98.06 93 ASN A N 1
ATOM 741 C CA . ASN A 1 93 ? 3.292 0.047 -0.845 1.00 98.06 93 ASN A CA 1
ATOM 742 C C . ASN A 1 93 ? 3.065 -0.619 -2.211 1.00 98.06 93 ASN A C 1
ATOM 744 O O . ASN A 1 93 ? 3.093 -1.848 -2.341 1.00 98.06 93 ASN A O 1
ATOM 748 N N . GLY A 1 94 ? 2.915 0.203 -3.244 1.00 98.06 94 GLY A N 1
ATOM 749 C CA . GLY A 1 94 ? 2.960 -0.250 -4.625 1.00 98.06 94 GLY A CA 1
ATOM 750 C C . GLY A 1 94 ? 4.331 -0.822 -4.979 1.00 98.06 94 GLY A C 1
ATOM 751 O O . GLY A 1 94 ? 5.357 -0.437 -4.414 1.00 98.06 94 GLY A O 1
ATOM 752 N N . LYS A 1 95 ? 4.366 -1.786 -5.900 1.00 98.19 95 LYS A N 1
ATOM 753 C CA . LYS A 1 95 ? 5.633 -2.360 -6.374 1.00 98.19 95 LYS A CA 1
ATOM 754 C C . LYS A 1 95 ? 6.265 -1.463 -7.430 1.00 98.19 95 LYS A C 1
ATOM 756 O O . LYS A 1 95 ? 5.564 -0.758 -8.146 1.00 98.19 95 LYS A O 1
ATOM 761 N N . GLN A 1 96 ? 7.583 -1.534 -7.550 1.00 97.81 96 GLN A N 1
ATOM 762 C CA . GLN A 1 96 ? 8.310 -0.867 -8.624 1.00 97.81 96 GLN A CA 1
ATOM 763 C C . GLN A 1 96 ? 7.920 -1.447 -9.991 1.00 97.81 96 GLN A C 1
ATOM 765 O O . GLN A 1 96 ? 7.664 -2.654 -10.107 1.00 97.81 96 GLN A O 1
ATOM 770 N N . GLY A 1 97 ? 7.910 -0.595 -11.014 1.00 97.88 97 GLY A N 1
ATOM 771 C CA . GLY A 1 97 ? 7.894 -1.033 -12.405 1.00 97.88 97 GLY A CA 1
ATOM 772 C C . GLY A 1 97 ? 9.147 -1.828 -12.770 1.00 97.88 97 GLY A C 1
ATOM 773 O O . GLY A 1 97 ? 10.152 -1.824 -12.056 1.00 97.88 97 GLY A O 1
ATOM 774 N N . LYS A 1 98 ? 9.105 -2.542 -13.891 1.00 97.19 98 LYS A N 1
ATOM 775 C CA . LYS A 1 98 ? 10.224 -3.338 -14.410 1.00 97.19 98 LYS A CA 1
ATOM 776 C C . LYS A 1 98 ? 10.370 -3.151 -15.914 1.00 97.19 98 LYS A C 1
ATOM 778 O O . LYS A 1 98 ? 9.475 -2.637 -16.583 1.00 97.19 98 LYS A O 1
ATOM 783 N N . SER A 1 99 ? 11.492 -3.619 -16.452 1.00 95.50 99 SER A N 1
ATOM 784 C CA . SER A 1 99 ? 11.717 -3.676 -17.894 1.00 95.50 99 SER A CA 1
ATOM 785 C C . SER A 1 99 ? 10.652 -4.492 -18.619 1.00 95.50 99 SER A C 1
ATOM 787 O O . SER A 1 99 ? 9.939 -5.291 -18.014 1.00 95.50 99 SER A O 1
ATOM 789 N N . LYS A 1 100 ? 10.600 -4.333 -19.944 1.00 94.38 100 LYS A N 1
ATOM 790 C CA . LYS A 1 100 ? 9.574 -4.927 -20.814 1.00 94.38 100 LYS A CA 1
ATOM 791 C C . LYS A 1 100 ? 8.167 -4.395 -20.508 1.00 94.38 100 LYS A C 1
ATOM 793 O O . LYS A 1 100 ? 7.211 -5.163 -20.527 1.00 94.38 100 LYS A O 1
ATOM 798 N N . LEU A 1 101 ? 8.059 -3.092 -20.228 1.00 93.62 101 LEU A N 1
ATOM 799 C CA . LEU A 1 101 ? 6.802 -2.370 -19.979 1.00 93.62 101 LEU A CA 1
ATOM 800 C C . LEU A 1 101 ? 5.976 -2.991 -18.840 1.00 93.62 101 LEU A C 1
ATOM 802 O 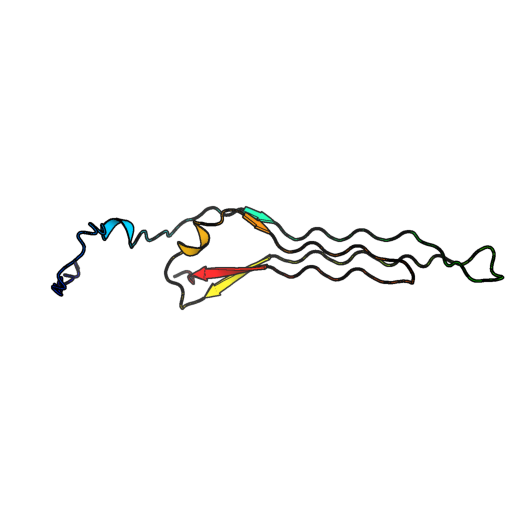O . LEU A 1 101 ? 4.749 -2.972 -18.846 1.00 93.62 101 LEU A O 1
ATOM 806 N N . CYS A 1 102 ? 6.655 -3.593 -17.866 1.00 96.12 102 CYS A N 1
ATOM 807 C CA . CYS A 1 102 ? 6.005 -4.306 -16.780 1.00 96.12 102 CYS A CA 1
ATOM 808 C C . CYS A 1 102 ? 5.667 -3.334 -15.649 1.00 96.12 102 CYS A C 1
ATOM 810 O O . CYS A 1 102 ? 6.522 -3.022 -14.820 1.00 96.12 102 CYS A O 1
ATOM 812 N N . THR A 1 103 ? 4.421 -2.869 -15.605 1.00 97.44 103 THR A N 1
ATOM 813 C CA . THR A 1 103 ? 3.929 -1.987 -14.541 1.00 97.44 103 THR A CA 1
ATOM 814 C C . THR A 1 103 ? 3.895 -2.697 -13.187 1.00 97.44 103 THR A C 1
ATOM 816 O O . THR A 1 103 ? 3.517 -3.866 -13.065 1.00 97.44 103 THR A O 1
ATOM 819 N N . GLY A 1 104 ? 4.301 -1.977 -12.145 1.00 97.88 104 GLY A N 1
ATOM 820 C CA . GLY A 1 104 ? 4.286 -2.439 -10.771 1.00 97.88 104 GLY A CA 1
ATOM 821 C C . GLY A 1 104 ? 2.869 -2.709 -10.263 1.00 97.88 104 GLY A C 1
ATOM 822 O O . GLY A 1 104 ? 1.905 -2.023 -10.595 1.00 97.88 104 GLY A O 1
ATOM 823 N N . LYS A 1 105 ? 2.722 -3.730 -9.418 1.00 98.12 105 LYS A N 1
ATOM 824 C CA . LYS A 1 105 ? 1.428 -4.094 -8.829 1.00 98.12 105 LYS A CA 1
ATOM 825 C C . LYS A 1 105 ? 0.977 -3.061 -7.788 1.00 98.12 105 LYS A C 1
ATOM 827 O O . LYS A 1 105 ? 1.795 -2.612 -6.983 1.00 98.12 105 LYS A O 1
ATOM 832 N N . LYS A 1 106 ? -0.330 -2.766 -7.751 1.00 98.12 106 LYS A N 1
ATOM 833 C CA . LYS A 1 106 ? -0.952 -1.984 -6.670 1.00 98.12 106 LYS A CA 1
ATOM 834 C C . LYS A 1 106 ? -0.775 -2.688 -5.314 1.00 98.12 106 LYS A C 1
ATOM 836 O O . LYS A 1 106 ? -0.971 -3.902 -5.214 1.00 98.12 106 LYS A O 1
ATOM 841 N N . GLY A 1 107 ? -0.411 -1.923 -4.289 1.00 97.94 107 GLY A N 1
ATOM 842 C CA . GLY A 1 107 ? -0.347 -2.395 -2.909 1.00 97.94 107 GLY A CA 1
ATOM 843 C C . GLY A 1 107 ? -1.730 -2.772 -2.372 1.00 97.94 107 GLY A C 1
ATOM 844 O O . GLY A 1 107 ? -2.741 -2.172 -2.736 1.00 97.94 107 GLY A O 1
ATOM 845 N N . LYS A 1 108 ? -1.804 -3.793 -1.515 1.00 97.88 108 LYS A N 1
ATOM 846 C CA . LYS A 1 108 ? -3.049 -4.170 -0.842 1.00 97.88 108 LYS A CA 1
ATOM 847 C C . LYS A 1 108 ? -3.561 -3.056 0.070 1.00 97.88 108 LYS A C 1
ATOM 849 O O . LYS A 1 108 ? -2.821 -2.512 0.893 1.00 97.88 108 LYS A O 1
ATOM 854 N N . ASN A 1 109 ? -4.859 -2.796 -0.049 1.00 97.25 109 ASN A N 1
ATOM 855 C CA . ASN A 1 109 ? -5.581 -1.905 0.845 1.00 97.25 109 ASN A CA 1
ATOM 856 C C . ASN A 1 109 ? -5.641 -2.500 2.257 1.00 97.25 109 ASN A C 1
ATOM 858 O O . ASN A 1 109 ? -5.703 -3.721 2.428 1.00 97.25 109 ASN A O 1
ATOM 862 N N . LEU A 1 110 ? -5.665 -1.629 3.259 1.00 94.00 110 LEU A N 1
ATOM 863 C CA . LEU A 1 110 ? -5.858 -1.998 4.653 1.00 94.00 110 LEU A CA 1
ATOM 864 C C . LEU A 1 110 ? -7.270 -1.616 5.089 1.00 94.00 110 LEU A C 1
ATOM 866 O O . LEU A 1 110 ? -7.697 -0.480 4.898 1.00 94.00 110 LEU A O 1
ATOM 870 N N . LEU A 1 111 ? -7.982 -2.558 5.699 1.00 93.31 111 LEU A N 1
ATOM 871 C CA . LEU A 1 111 ? -9.319 -2.328 6.226 1.00 93.31 111 LEU A CA 1
ATOM 872 C C . LEU A 1 111 ? -9.284 -2.459 7.750 1.00 93.31 111 LEU A C 1
ATOM 874 O O . LEU A 1 111 ? -8.930 -3.509 8.283 1.00 93.31 111 LEU A O 1
ATOM 878 N N . ILE A 1 112 ? -9.614 -1.372 8.440 1.00 89.38 112 ILE A N 1
ATOM 879 C CA . ILE A 1 112 ? -9.680 -1.293 9.897 1.00 89.38 112 ILE A CA 1
ATOM 880 C C . ILE A 1 112 ? -11.152 -1.351 10.285 1.00 89.38 112 ILE A C 1
ATOM 882 O O . ILE A 1 112 ? -11.919 -0.444 9.965 1.00 89.38 112 ILE A O 1
ATOM 886 N N . ILE A 1 113 ? -11.549 -2.427 10.959 1.00 88.75 113 ILE A N 1
ATOM 887 C CA . ILE A 1 113 ? -12.931 -2.601 11.408 1.00 88.75 113 ILE A CA 1
ATOM 888 C C . ILE A 1 113 ? -13.075 -2.005 12.808 1.00 88.75 113 ILE A C 1
ATOM 890 O O . ILE A 1 113 ? -12.313 -2.353 13.714 1.00 88.75 113 ILE A O 1
ATOM 894 N N . ILE A 1 114 ? -14.046 -1.114 12.982 1.00 88.00 114 ILE A N 1
ATOM 895 C CA . ILE A 1 114 ? -14.388 -0.481 14.260 1.00 88.00 114 ILE A CA 1
ATOM 896 C C . ILE A 1 114 ? -15.815 -0.837 14.674 1.00 88.00 114 ILE A C 1
ATOM 898 O O . ILE A 1 114 ? -16.621 -1.260 13.842 1.00 88.00 114 ILE A O 1
ATOM 902 N N . LYS A 1 115 ? -16.143 -0.628 15.955 1.00 83.00 115 LYS A N 1
ATOM 903 C CA . LYS A 1 115 ? -17.539 -0.677 16.400 1.00 83.00 115 LYS A CA 1
ATOM 904 C C . LYS A 1 115 ? -18.364 0.373 15.663 1.00 83.00 115 LYS A C 1
ATOM 906 O O . LYS A 1 115 ? -17.890 1.486 15.421 1.00 83.00 115 LYS A O 1
ATOM 911 N N . LYS A 1 116 ? -19.608 0.044 15.326 1.00 81.06 116 LYS A N 1
ATOM 912 C CA . LYS A 1 116 ? -20.556 1.040 14.828 1.00 81.06 116 LYS A CA 1
ATOM 913 C C . LYS A 1 116 ? -20.806 2.102 15.909 1.00 81.06 116 LYS A C 1
ATOM 915 O O . LYS A 1 116 ? -21.060 1.762 17.061 1.00 81.06 116 LYS A O 1
ATOM 920 N N . GLY A 1 117 ? -20.740 3.377 15.522 1.00 68.62 117 GLY A N 1
ATOM 921 C CA . GLY A 1 117 ? -21.158 4.487 16.380 1.00 68.62 117 GLY A CA 1
ATOM 922 C C . GLY A 1 117 ? -22.649 4.391 16.715 1.00 68.62 117 GLY A C 1
ATOM 923 O O . GLY A 1 117 ? -23.456 4.048 15.842 1.00 68.62 117 GLY A O 1
ATOM 924 N N . GLY A 1 118 ? -22.976 4.637 17.983 1.00 55.41 118 GLY A N 1
ATOM 925 C CA . GLY A 1 118 ? -24.342 4.843 18.466 1.00 55.41 118 GLY A CA 1
ATOM 926 C C . GLY A 1 118 ? -24.742 6.303 18.361 1.00 55.41 118 GLY A C 1
ATOM 927 O O . GLY A 1 118 ? -23.826 7.152 18.439 1.00 55.41 118 GLY A O 1
#